Protein AF-A0A183B546-F1 (afdb_monomer_lite)

Sequence (84 aa):
MRKDVFDQFVLVQSKIDETVPAIYKRYIDRKVRNGRRNGLHLDEEGRKKMEALS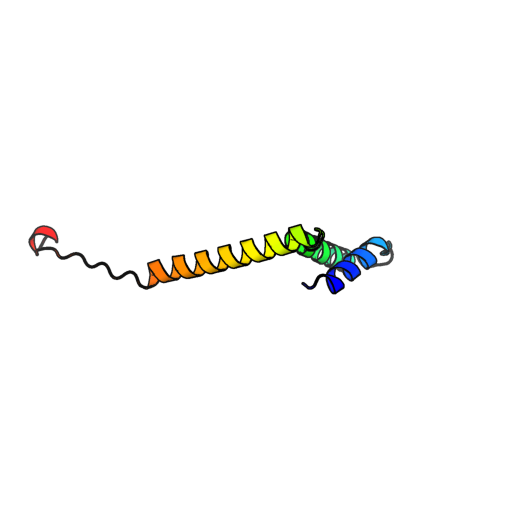KEENQLSIDFDHSLNEECTMLEFTDEELGE

InterPro domains:
  IPR024077 Neurolysin/Thimet oligopeptidase, domain 2 [G3DSA:1.10.1370.10] (38-84)

Radius of gyration: 24.68 Å; chains: 1; bounding box: 57×29×64 Å

Structure (mmCIF, N/CA/C/O backbone):
data_AF-A0A183B546-F1
#
_entry.id   AF-A0A183B546-F1
#
loop_
_atom_site.group_PDB
_atom_site.id
_atom_site.type_symbol
_atom_site.label_atom_id
_atom_site.label_alt_id
_atom_site.label_comp_id
_atom_site.label_asym_id
_atom_site.label_entity_id
_atom_site.label_seq_id
_atom_site.pdbx_PDB_ins_code
_atom_site.Cartn_x
_atom_site.Cartn_y
_atom_site.Cartn_z
_atom_site.occupancy
_atom_site.B_iso_or_equiv
_atom_site.auth_seq_id
_atom_site.auth_comp_id
_atom_site.auth_asym_id
_atom_site.auth_atom_id
_atom_site.pdbx_PDB_model_num
ATOM 1 N N . MET A 1 1 ? 1.647 -5.888 -7.038 1.00 83.75 1 MET A N 1
ATOM 2 C CA . MET A 1 1 ? 2.458 -6.224 -8.235 1.00 83.75 1 MET A CA 1
ATOM 3 C C . MET A 1 1 ? 3.577 -7.122 -7.760 1.00 83.75 1 MET A C 1
ATOM 5 O O . MET A 1 1 ? 4.149 -6.806 -6.727 1.00 83.75 1 MET A O 1
ATOM 9 N N . ARG A 1 2 ? 3.839 -8.242 -8.434 1.00 93.00 2 ARG A N 1
ATOM 10 C CA . ARG A 1 2 ? 4.911 -9.152 -8.019 1.00 93.00 2 ARG A CA 1
ATOM 11 C C . ARG A 1 2 ? 6.291 -8.568 -8.348 1.00 93.00 2 ARG A C 1
ATOM 13 O O . ARG A 1 2 ? 6.406 -7.764 -9.275 1.00 93.00 2 ARG A O 1
ATOM 20 N N . LYS A 1 3 ? 7.314 -8.983 -7.595 1.00 93.94 3 LYS A N 1
ATOM 21 C CA . LYS A 1 3 ? 8.702 -8.521 -7.750 1.00 93.94 3 LYS A CA 1
ATOM 22 C C . LYS A 1 3 ? 9.278 -8.858 -9.130 1.00 93.94 3 LYS A C 1
ATOM 24 O O . LYS A 1 3 ? 9.767 -7.961 -9.803 1.00 93.94 3 LYS A O 1
ATOM 29 N N . ASP A 1 4 ? 9.106 -10.098 -9.583 1.00 96.19 4 ASP A N 1
ATOM 30 C CA . ASP A 1 4 ? 9.540 -10.573 -10.905 1.00 96.19 4 ASP A CA 1
ATOM 31 C C . ASP A 1 4 ? 8.985 -9.709 -12.050 1.00 96.19 4 ASP A C 1
ATOM 33 O O . ASP A 1 4 ? 9.716 -9.295 -12.946 1.00 96.19 4 ASP A O 1
ATOM 37 N N . VAL A 1 5 ? 7.696 -9.367 -11.989 1.00 97.06 5 VAL A N 1
ATOM 38 C CA . VAL A 1 5 ? 7.036 -8.512 -12.985 1.00 97.06 5 VAL A CA 1
ATOM 39 C C . VAL A 1 5 ? 7.534 -7.068 -12.893 1.00 97.06 5 VAL A C 1
ATOM 41 O O . VAL A 1 5 ? 7.743 -6.422 -13.918 1.00 97.06 5 VAL A O 1
ATOM 44 N N . PHE A 1 6 ? 7.734 -6.545 -11.681 1.00 97.56 6 PHE A N 1
ATOM 45 C CA . PHE A 1 6 ? 8.285 -5.204 -11.480 1.00 97.56 6 PHE A CA 1
ATOM 46 C C . PHE A 1 6 ? 9.688 -5.070 -12.081 1.00 97.56 6 PHE A C 1
ATOM 48 O O . PHE A 1 6 ? 9.961 -4.077 -12.755 1.00 97.56 6 PHE A O 1
ATOM 55 N N . ASP A 1 7 ? 10.537 -6.081 -11.912 1.00 96.81 7 ASP A N 1
ATOM 56 C CA . ASP A 1 7 ? 11.891 -6.083 -12.465 1.00 96.81 7 ASP A CA 1
ATOM 57 C C . ASP A 1 7 ? 11.874 -6.051 -14.001 1.00 96.81 7 ASP A C 1
ATOM 59 O O . ASP A 1 7 ? 12.675 -5.342 -14.612 1.00 96.81 7 ASP A O 1
ATOM 63 N N . GLN A 1 8 ? 10.889 -6.701 -14.637 1.00 97.31 8 GLN A N 1
ATOM 64 C CA . GLN A 1 8 ? 10.667 -6.561 -16.081 1.00 97.31 8 GLN A CA 1
ATOM 65 C C . GLN A 1 8 ? 10.260 -5.137 -16.472 1.00 97.31 8 GLN A C 1
ATOM 67 O O . GLN A 1 8 ? 10.778 -4.603 -17.449 1.00 97.31 8 GLN A O 1
ATOM 72 N N . PHE A 1 9 ? 9.379 -4.482 -15.711 1.00 96.81 9 PHE A N 1
ATOM 73 C CA . PHE A 1 9 ? 9.015 -3.086 -15.982 1.00 96.81 9 PHE A CA 1
ATOM 74 C C . PHE A 1 9 ? 10.209 -2.136 -15.857 1.00 96.81 9 PHE A C 1
ATOM 76 O O . PHE A 1 9 ? 10.345 -1.231 -16.677 1.00 96.81 9 PHE A O 1
ATOM 83 N N . VAL A 1 10 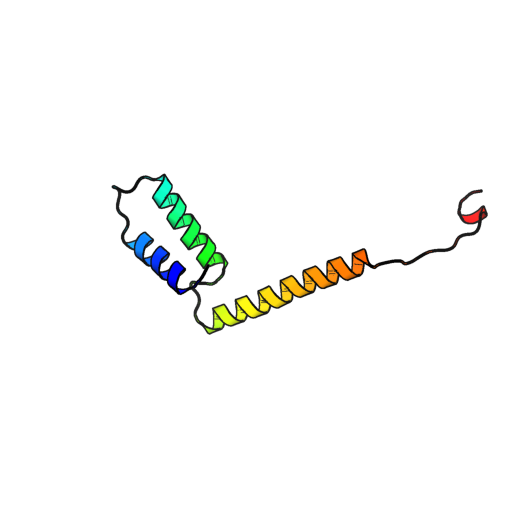? 11.083 -2.349 -14.870 1.00 97.19 10 VAL A N 1
ATOM 84 C CA . VAL A 1 10 ? 12.321 -1.569 -14.708 1.00 97.19 10 VAL A CA 1
ATOM 85 C C . VAL A 1 10 ? 13.267 -1.806 -15.886 1.00 97.19 10 VAL A C 1
ATOM 87 O O . VAL A 1 10 ? 13.803 -0.851 -16.449 1.00 97.19 10 VAL A O 1
ATOM 90 N N . LEU A 1 11 ? 13.426 -3.062 -16.311 1.00 96.88 11 LEU A N 1
ATOM 91 C CA . LEU A 1 11 ? 14.248 -3.411 -17.468 1.00 96.88 11 LEU A CA 1
ATOM 92 C C . LEU A 1 11 ? 13.722 -2.755 -18.749 1.00 96.88 11 LEU A C 1
ATOM 94 O O . LEU A 1 11 ? 14.491 -2.145 -19.486 1.00 96.88 11 LEU A O 1
ATOM 98 N N . VAL A 1 12 ? 12.417 -2.843 -19.004 1.00 95.50 12 VAL A N 1
ATOM 99 C CA . VAL A 1 12 ? 11.784 -2.218 -20.171 1.00 95.50 12 VAL A CA 1
ATOM 100 C C . VAL A 1 12 ? 11.946 -0.700 -20.120 1.00 95.50 12 VAL A C 1
ATOM 102 O O . VAL A 1 12 ? 12.330 -0.106 -21.121 1.00 95.50 12 VAL A O 1
ATOM 105 N N . GLN A 1 13 ? 11.740 -0.071 -18.958 1.00 95.12 13 GLN A N 1
ATOM 106 C CA . GLN A 1 13 ? 11.934 1.371 -18.789 1.00 95.12 13 GLN A CA 1
ATOM 107 C C . GLN A 1 13 ? 13.355 1.815 -19.179 1.00 95.12 13 GLN A C 1
ATOM 109 O O . GLN A 1 13 ? 13.502 2.841 -19.833 1.00 95.12 13 GLN A O 1
ATOM 114 N N . SER A 1 14 ? 14.389 1.031 -18.842 1.00 94.81 14 SER A N 1
ATOM 115 C CA . SER A 1 14 ? 15.784 1.343 -19.206 1.00 94.81 14 SER A CA 1
ATOM 116 C C . SER A 1 14 ? 16.120 1.182 -20.693 1.00 94.81 14 SER A C 1
ATOM 118 O O . SER A 1 14 ? 17.146 1.686 -21.140 1.00 94.81 14 SER A O 1
ATOM 120 N N . LYS A 1 15 ? 15.286 0.464 -21.454 1.00 94.50 15 LYS A N 1
ATOM 121 C CA . LYS A 1 15 ? 15.540 0.101 -22.858 1.00 94.50 15 LYS A CA 1
ATOM 122 C C . LYS A 1 15 ? 14.623 0.816 -23.848 1.00 94.50 15 LYS A C 1
ATOM 124 O O . LYS A 1 15 ? 14.758 0.610 -25.048 1.00 94.50 15 LYS A O 1
ATOM 129 N N . ILE A 1 16 ? 13.668 1.600 -23.358 1.00 92.38 16 ILE A N 1
ATOM 130 C CA . ILE A 1 16 ? 12.718 2.318 -24.203 1.00 92.38 16 ILE A CA 1
ATOM 131 C C . ILE A 1 16 ? 13.379 3.527 -24.856 1.00 92.38 16 ILE A C 1
ATOM 133 O O . ILE A 1 16 ? 14.057 4.310 -24.196 1.00 92.38 16 ILE A O 1
ATOM 137 N N . ASP A 1 17 ? 13.112 3.696 -26.146 1.00 90.75 17 ASP A N 1
ATOM 138 C CA . ASP A 1 17 ? 13.615 4.792 -26.967 1.00 90.75 17 ASP A CA 1
ATOM 139 C C . ASP A 1 17 ? 12.520 5.827 -27.291 1.00 90.75 17 ASP A C 1
ATOM 141 O O . ASP A 1 17 ? 11.399 5.796 -26.771 1.00 90.75 17 ASP A O 1
ATOM 145 N N . GLU A 1 18 ? 12.841 6.798 -28.144 1.00 87.44 18 GLU A N 1
ATOM 146 C CA . GLU A 1 18 ? 11.919 7.844 -28.601 1.00 87.44 18 GLU A CA 1
ATOM 147 C C . GLU A 1 18 ? 10.842 7.373 -29.581 1.00 87.44 18 GLU A C 1
ATOM 149 O O . GLU A 1 18 ? 9.840 8.067 -29.741 1.00 87.44 18 GLU A O 1
ATOM 154 N N . THR A 1 19 ? 10.977 6.172 -30.147 1.00 93.19 19 THR A N 1
ATOM 155 C CA . THR A 1 19 ? 10.005 5.620 -31.101 1.00 93.19 19 THR A CA 1
ATOM 156 C C . THR A 1 19 ? 8.718 5.162 -30.416 1.00 93.19 19 THR A C 1
ATOM 158 O O . THR A 1 19 ? 7.651 5.124 -31.032 1.00 93.19 19 THR A O 1
ATOM 161 N N . VAL A 1 20 ? 8.787 4.861 -29.115 1.00 91.94 20 VAL A N 1
ATOM 162 C CA . VAL A 1 20 ? 7.627 4.450 -28.324 1.00 91.94 20 VAL A CA 1
ATOM 163 C C . VAL A 1 20 ? 6.696 5.644 -28.068 1.00 91.94 20 VAL A C 1
ATOM 165 O O . VAL A 1 20 ? 7.130 6.649 -27.494 1.00 91.94 20 VAL A O 1
ATOM 168 N N . PRO A 1 21 ? 5.388 5.534 -28.381 1.00 95.69 21 PRO A N 1
ATOM 169 C CA . PRO A 1 21 ? 4.434 6.603 -28.113 1.00 95.69 21 PRO A CA 1
ATOM 170 C C . PRO A 1 21 ? 4.410 7.024 -26.638 1.00 95.69 21 PRO A C 1
ATOM 172 O O . PRO A 1 21 ? 4.436 6.190 -25.726 1.00 95.69 21 PRO A O 1
ATOM 175 N N . ALA A 1 22 ? 4.276 8.331 -26.394 1.00 94.88 22 ALA A N 1
ATOM 176 C CA . ALA A 1 22 ? 4.350 8.930 -25.057 1.00 94.88 22 ALA A CA 1
ATOM 177 C C . ALA A 1 22 ? 3.370 8.315 -24.037 1.00 94.88 22 ALA A C 1
ATOM 179 O O . ALA A 1 22 ? 3.672 8.238 -22.845 1.00 94.88 22 ALA A O 1
ATOM 180 N N . ILE A 1 23 ? 2.209 7.830 -24.491 1.00 96.00 23 ILE A N 1
ATOM 181 C CA . ILE A 1 23 ? 1.223 7.176 -23.623 1.00 96.00 23 ILE A CA 1
ATOM 182 C C . ILE A 1 23 ? 1.753 5.877 -23.001 1.00 96.00 23 ILE A C 1
ATOM 184 O O . ILE A 1 23 ? 1.525 5.626 -21.816 1.00 96.00 23 ILE A O 1
ATOM 188 N N . TYR A 1 24 ? 2.517 5.085 -23.756 1.00 95.56 24 TYR A N 1
ATOM 189 C CA . TYR A 1 24 ? 3.106 3.842 -23.261 1.00 95.56 24 TYR A CA 1
ATOM 190 C C . TYR A 1 24 ? 4.270 4.121 -22.315 1.00 95.56 24 TYR A C 1
ATOM 192 O O . TYR A 1 24 ? 4.363 3.480 -21.269 1.00 95.56 24 TYR A O 1
ATOM 200 N N . LYS A 1 25 ? 5.082 5.146 -22.606 1.00 95.62 25 LYS A N 1
ATOM 201 C CA . LYS A 1 25 ? 6.115 5.635 -21.678 1.00 95.62 25 LYS A CA 1
ATOM 202 C C . LYS A 1 25 ? 5.507 6.022 -20.334 1.00 95.62 25 LYS A C 1
ATOM 204 O O . LYS A 1 25 ? 5.876 5.473 -19.300 1.00 95.62 25 LYS A O 1
ATOM 209 N N . ARG A 1 26 ? 4.463 6.858 -20.364 1.00 96.12 26 ARG A N 1
ATOM 210 C CA . ARG A 1 26 ? 3.725 7.275 -19.165 1.00 96.12 26 ARG A CA 1
ATOM 211 C C . ARG A 1 26 ? 3.152 6.086 -18.392 1.00 96.12 26 ARG A C 1
ATOM 213 O O . ARG A 1 26 ? 3.160 6.093 -17.160 1.00 96.12 26 ARG A O 1
ATOM 220 N N . TYR A 1 27 ? 2.625 5.079 -19.087 1.00 96.62 27 TYR A N 1
ATOM 221 C CA . TYR A 1 27 ? 2.110 3.868 -18.449 1.00 96.62 27 TYR A CA 1
ATOM 222 C C . TYR A 1 27 ? 3.214 3.097 -17.717 1.00 96.62 27 TYR A C 1
ATOM 224 O O . TYR A 1 27 ? 3.035 2.729 -16.553 1.00 96.62 27 TYR A O 1
ATOM 232 N N . ILE A 1 28 ? 4.357 2.895 -18.369 1.00 96.31 28 ILE A N 1
ATOM 233 C CA . ILE A 1 28 ? 5.502 2.170 -17.810 1.00 96.31 28 ILE A CA 1
ATOM 234 C C . ILE A 1 28 ? 6.073 2.924 -16.611 1.00 96.31 28 ILE A C 1
ATOM 236 O O . ILE A 1 28 ? 6.221 2.337 -15.538 1.00 96.31 28 ILE A O 1
ATOM 240 N N . ASP A 1 29 ? 6.247 4.240 -16.728 1.00 96.19 29 ASP A N 1
ATOM 241 C CA . ASP A 1 29 ? 6.683 5.093 -15.622 1.00 96.19 29 ASP A CA 1
ATOM 242 C C . ASP A 1 29 ? 5.731 5.011 -14.429 1.00 96.19 29 ASP A C 1
ATOM 244 O O . ASP A 1 29 ? 6.165 4.930 -13.278 1.00 96.19 29 ASP A O 1
ATOM 248 N N . ARG A 1 30 ? 4.415 4.990 -14.679 1.00 97.00 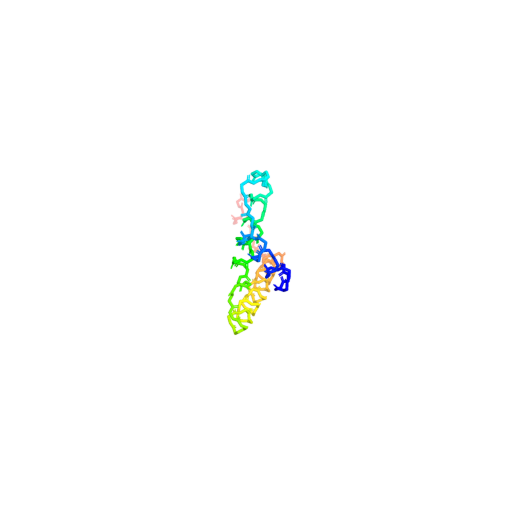30 ARG A N 1
ATOM 249 C CA . ARG A 1 30 ? 3.410 4.810 -13.623 1.00 97.00 30 ARG A CA 1
ATOM 250 C C . ARG A 1 30 ? 3.541 3.441 -12.958 1.00 97.00 30 ARG A C 1
ATOM 252 O O . ARG A 1 30 ? 3.434 3.358 -11.735 1.00 97.00 30 ARG A O 1
ATOM 259 N N . LYS A 1 31 ? 3.771 2.370 -13.724 1.00 97.44 31 LYS A N 1
ATOM 260 C CA . LYS A 1 31 ? 3.963 1.020 -13.170 1.00 97.44 31 LYS A CA 1
ATOM 261 C C . LYS A 1 31 ? 5.217 0.943 -12.307 1.00 97.44 31 LYS A C 1
ATOM 263 O O . LYS A 1 31 ? 5.119 0.480 -11.171 1.00 97.44 31 LYS A O 1
ATOM 268 N N . VAL A 1 32 ? 6.344 1.477 -12.774 1.00 97.56 32 VAL A N 1
ATOM 269 C CA . VAL A 1 32 ? 7.581 1.526 -11.981 1.00 97.56 32 VAL A CA 1
ATOM 270 C C . VAL A 1 32 ? 7.392 2.383 -10.725 1.00 97.56 32 VAL A C 1
ATOM 272 O O . VAL A 1 32 ? 7.751 1.959 -9.628 1.00 97.56 32 VAL A O 1
ATOM 275 N N . ARG A 1 33 ? 6.756 3.555 -10.837 1.00 97.88 33 ARG A N 1
ATOM 276 C CA . ARG A 1 33 ? 6.473 4.432 -9.689 1.00 97.88 33 ARG A CA 1
ATOM 277 C C . ARG A 1 33 ? 5.622 3.738 -8.626 1.00 97.88 33 ARG A C 1
ATOM 279 O O . ARG A 1 33 ? 5.951 3.802 -7.446 1.00 97.88 33 ARG A O 1
ATOM 286 N N . ASN A 1 34 ? 4.564 3.044 -9.036 1.00 97.38 34 ASN A N 1
ATOM 287 C CA . ASN A 1 34 ? 3.714 2.291 -8.115 1.00 97.38 34 ASN A CA 1
ATOM 288 C C . ASN A 1 34 ? 4.473 1.125 -7.469 1.00 97.38 34 ASN A C 1
ATOM 290 O O . ASN A 1 34 ? 4.343 0.904 -6.271 1.00 97.38 34 ASN A O 1
ATOM 294 N N . GLY A 1 35 ? 5.302 0.405 -8.231 1.00 96.75 35 GLY A N 1
ATOM 295 C CA . GLY A 1 35 ? 6.141 -0.656 -7.674 1.00 96.75 35 GLY A CA 1
ATOM 296 C C . GLY A 1 35 ? 7.142 -0.136 -6.639 1.00 96.75 35 GLY A C 1
ATOM 297 O O . GLY A 1 35 ? 7.314 -0.753 -5.591 1.00 96.75 35 GLY A O 1
ATOM 298 N N . ARG A 1 36 ? 7.732 1.044 -6.876 1.00 96.62 36 ARG A N 1
ATOM 299 C CA . ARG A 1 36 ? 8.607 1.707 -5.900 1.00 96.62 36 ARG A CA 1
ATOM 300 C C . ARG A 1 36 ? 7.866 2.099 -4.623 1.00 96.62 36 ARG A C 1
ATOM 302 O O . ARG A 1 36 ? 8.377 1.822 -3.546 1.00 96.62 36 ARG A O 1
ATOM 309 N N . ARG A 1 37 ? 6.660 2.668 -4.737 1.00 96.25 37 ARG A N 1
ATOM 310 C CA . ARG A 1 37 ? 5.797 2.986 -3.579 1.00 96.25 37 ARG A CA 1
ATOM 311 C C . ARG A 1 37 ? 5.449 1.747 -2.756 1.00 96.25 37 ARG A C 1
ATOM 313 O O . ARG A 1 37 ? 5.426 1.822 -1.539 1.00 96.25 37 ARG A O 1
ATOM 320 N N . ASN A 1 38 ? 5.267 0.607 -3.416 1.00 95.06 38 ASN A N 1
ATOM 321 C CA . ASN A 1 38 ? 5.042 -0.680 -2.759 1.00 95.06 38 ASN A CA 1
ATOM 322 C C . ASN A 1 38 ? 6.341 -1.340 -2.250 1.00 95.06 38 ASN A C 1
ATOM 324 O O . ASN A 1 38 ? 6.336 -2.523 -1.928 1.00 95.06 38 ASN A O 1
ATOM 328 N N . GLY A 1 39 ? 7.476 -0.634 -2.251 1.00 95.81 39 GLY A N 1
ATOM 329 C CA . GLY A 1 39 ? 8.745 -1.159 -1.747 1.00 95.81 39 GLY A CA 1
ATOM 330 C C . GLY A 1 39 ? 9.412 -2.219 -2.630 1.00 95.81 39 GLY A C 1
ATOM 331 O O . GLY A 1 39 ? 10.428 -2.772 -2.233 1.00 95.81 39 GLY A O 1
ATOM 332 N N . LEU A 1 40 ? 8.937 -2.487 -3.855 1.00 96.75 40 LEU A N 1
ATOM 333 C CA . LEU A 1 40 ? 9.463 -3.587 -4.692 1.00 96.75 40 LEU A CA 1
ATOM 334 C C . LEU A 1 40 ? 10.912 -3.393 -5.164 1.00 96.75 40 LEU A C 1
ATOM 336 O O . LEU A 1 40 ? 11.530 -4.316 -5.685 1.00 96.75 40 LEU A O 1
ATOM 340 N N . HIS A 1 41 ? 11.451 -2.191 -5.012 1.00 96.00 41 HIS A N 1
ATOM 341 C CA . HIS A 1 41 ? 12.838 -1.853 -5.317 1.00 96.00 41 HIS A CA 1
ATOM 342 C C . HIS A 1 41 ? 13.792 -2.077 -4.136 1.00 96.00 41 HIS A C 1
ATOM 344 O O . HIS A 1 41 ? 15.000 -2.033 -4.340 1.00 96.00 41 HIS A O 1
ATOM 350 N N . LEU A 1 42 ? 13.259 -2.288 -2.930 1.00 96.06 42 LEU A N 1
ATOM 351 C CA . LEU A 1 42 ? 14.041 -2.554 -1.730 1.00 96.06 42 LEU A CA 1
ATOM 352 C C . LEU A 1 42 ? 14.585 -3.988 -1.748 1.00 96.06 42 LEU A C 1
ATOM 354 O O . LEU A 1 42 ? 14.133 -4.852 -2.515 1.00 96.06 42 LEU A O 1
ATOM 358 N N . ASP A 1 43 ? 15.550 -4.234 -0.872 1.00 96.75 43 ASP A N 1
ATOM 359 C CA . ASP A 1 43 ? 16.048 -5.570 -0.580 1.00 96.75 43 ASP A CA 1
ATOM 360 C C . ASP A 1 43 ? 14.965 -6.458 0.064 1.00 96.75 43 ASP A C 1
ATOM 362 O O . ASP A 1 43 ? 13.817 -6.061 0.282 1.00 96.75 43 ASP A O 1
ATOM 366 N N . GLU A 1 44 ? 15.296 -7.729 0.276 1.00 95.19 44 GLU A N 1
ATOM 367 C CA . GLU A 1 44 ? 14.347 -8.700 0.829 1.00 95.19 44 GLU A CA 1
ATOM 368 C C . GLU A 1 44 ? 13.908 -8.330 2.252 1.00 95.19 44 GLU A C 1
ATOM 370 O O . GLU A 1 44 ? 12.729 -8.452 2.578 1.00 95.19 44 GLU A O 1
ATOM 375 N N . GLU A 1 45 ? 14.828 -7.835 3.081 1.00 96.56 45 GLU A N 1
ATOM 376 C CA . GLU A 1 45 ? 14.522 -7.420 4.450 1.00 96.56 45 GLU A CA 1
ATOM 377 C C . GLU A 1 45 ? 13.580 -6.211 4.473 1.00 96.56 45 GLU A C 1
ATOM 379 O O . GLU A 1 45 ? 12.540 -6.246 5.137 1.00 96.56 45 GLU A O 1
ATOM 384 N N . GLY A 1 46 ? 13.871 -5.180 3.672 1.00 96.44 46 GLY A N 1
ATOM 385 C CA . GLY A 1 46 ? 13.004 -4.018 3.522 1.00 96.44 46 GLY A CA 1
ATOM 386 C C . GLY A 1 46 ? 11.611 -4.388 3.011 1.00 96.44 46 GLY A C 1
ATOM 387 O O . GLY A 1 46 ? 10.613 -3.875 3.519 1.00 96.44 46 GLY A O 1
ATOM 388 N N . ARG A 1 47 ? 11.510 -5.326 2.058 1.00 95.69 47 ARG A N 1
ATOM 389 C CA . ARG A 1 47 ? 10.215 -5.815 1.552 1.00 95.69 47 ARG A CA 1
ATOM 390 C C . ARG A 1 47 ? 9.418 -6.574 2.610 1.00 95.69 47 ARG A C 1
ATOM 392 O O . ARG A 1 47 ? 8.231 -6.294 2.757 1.00 95.69 47 ARG A O 1
ATOM 399 N N . LYS A 1 48 ? 10.053 -7.463 3.379 1.00 96.12 48 LYS A N 1
ATOM 400 C CA . LYS A 1 48 ? 9.395 -8.185 4.483 1.00 96.12 48 LYS A CA 1
ATOM 401 C C . LYS A 1 48 ? 8.880 -7.238 5.561 1.00 96.12 48 LYS A C 1
ATOM 403 O O . LYS A 1 48 ? 7.765 -7.408 6.044 1.00 96.12 48 LYS A O 1
ATOM 408 N N . LYS A 1 49 ? 9.661 -6.210 5.908 1.00 96.75 49 LYS A N 1
ATOM 409 C CA . LYS A 1 49 ? 9.235 -5.191 6.873 1.00 96.75 49 LYS A CA 1
ATOM 410 C C . LYS A 1 49 ? 8.029 -4.396 6.367 1.00 96.75 49 LYS A C 1
ATOM 412 O O . LYS A 1 49 ? 7.082 -4.194 7.119 1.00 96.75 49 LYS A O 1
ATOM 417 N N . MET A 1 50 ? 8.038 -3.985 5.098 1.00 95.31 50 MET A N 1
ATOM 418 C CA . MET A 1 50 ? 6.895 -3.307 4.473 1.00 95.31 50 MET A CA 1
ATOM 419 C C . MET A 1 50 ? 5.638 -4.186 4.452 1.00 95.31 50 MET A C 1
ATOM 421 O O . MET A 1 50 ? 4.546 -3.690 4.710 1.00 95.31 50 MET A O 1
ATOM 425 N N . GLU A 1 51 ? 5.782 -5.482 4.164 1.00 94.25 51 GLU A N 1
ATOM 426 C CA . GLU A 1 51 ? 4.670 -6.437 4.182 1.00 94.25 51 GLU A CA 1
ATOM 427 C C . GLU A 1 51 ? 4.083 -6.603 5.588 1.00 94.25 51 GLU A C 1
ATOM 429 O O . GLU A 1 51 ? 2.865 -6.543 5.749 1.00 94.25 51 GLU A O 1
ATOM 434 N N . ALA A 1 52 ? 4.937 -6.746 6.606 1.00 96.94 52 ALA A N 1
ATOM 435 C CA . ALA A 1 52 ? 4.506 -6.849 7.997 1.00 96.94 52 ALA A CA 1
ATOM 436 C C . ALA A 1 52 ? 3.737 -5.597 8.449 1.00 96.94 52 ALA A C 1
ATOM 438 O O . ALA A 1 52 ? 2.624 -5.723 8.955 1.00 96.94 52 ALA A O 1
ATOM 439 N N . LEU A 1 53 ? 4.285 -4.405 8.186 1.00 97.44 53 LEU A N 1
ATOM 440 C CA . LEU A 1 53 ? 3.645 -3.134 8.537 1.00 97.44 53 LEU A CA 1
ATOM 441 C C . LEU A 1 53 ? 2.314 -2.939 7.808 1.00 97.44 53 LEU A C 1
ATOM 443 O O . LEU A 1 53 ? 1.331 -2.553 8.425 1.00 97.44 53 LEU A O 1
ATOM 447 N N . SER A 1 54 ? 2.252 -3.243 6.510 1.00 95.81 54 SER A N 1
ATOM 448 C CA . SER A 1 54 ? 1.005 -3.108 5.751 1.00 95.81 54 SER A CA 1
ATOM 449 C C . SER A 1 54 ? -0.063 -4.093 6.230 1.00 95.81 54 SER A C 1
ATOM 451 O O . SER A 1 54 ? -1.247 -3.763 6.241 1.00 95.81 54 SER A O 1
ATOM 453 N N . LYS A 1 55 ? 0.328 -5.305 6.645 1.00 97.25 55 LYS A N 1
ATOM 454 C CA . LYS A 1 55 ? -0.604 -6.270 7.239 1.00 97.25 55 LYS A CA 1
ATOM 455 C C . LYS A 1 55 ? -1.161 -5.759 8.568 1.00 97.25 55 LYS A C 1
ATOM 457 O O . LYS A 1 55 ? -2.364 -5.856 8.783 1.00 97.25 55 LYS A O 1
ATOM 462 N N . GLU A 1 56 ? -0.299 -5.220 9.422 1.00 98.31 56 GLU A N 1
ATOM 463 C CA . GLU A 1 56 ? -0.686 -4.631 10.705 1.00 98.31 56 GLU A CA 1
ATOM 464 C C . GLU A 1 56 ? -1.608 -3.419 10.516 1.00 98.31 56 GLU A C 1
ATOM 466 O O . GLU A 1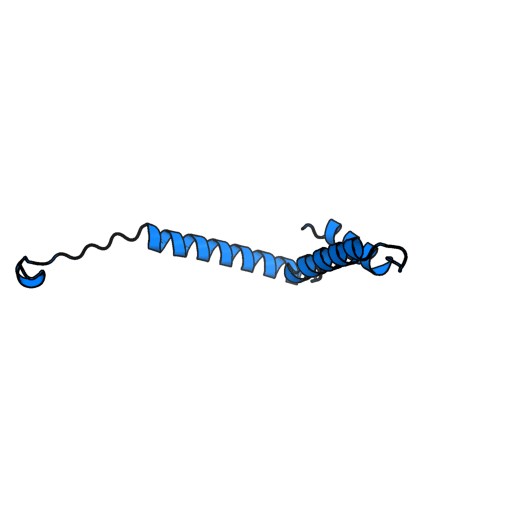 56 ? -2.680 -3.379 11.105 1.00 98.31 56 GLU A O 1
ATOM 471 N N . GLU A 1 57 ? -1.258 -2.487 9.627 1.00 98.19 57 GLU A N 1
ATOM 472 C CA . GLU A 1 57 ? -2.066 -1.302 9.303 1.00 98.19 57 GLU A CA 1
ATOM 473 C C . GLU A 1 57 ? -3.475 -1.673 8.819 1.00 98.19 57 GLU A C 1
ATOM 475 O O . GLU A 1 57 ? -4.468 -1.101 9.275 1.00 98.19 57 GLU A O 1
ATOM 480 N N . ASN A 1 58 ? -3.575 -2.658 7.921 1.00 98.12 58 ASN A N 1
ATOM 481 C CA . ASN A 1 58 ? -4.866 -3.133 7.430 1.00 98.12 58 ASN A CA 1
ATOM 482 C C . ASN A 1 58 ? -5.697 -3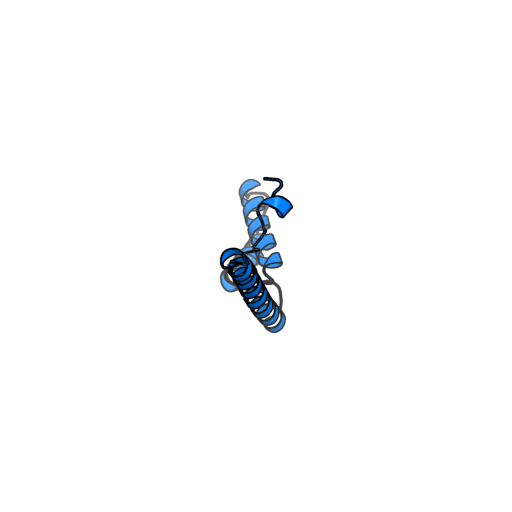.762 8.554 1.00 98.12 58 ASN A C 1
ATOM 484 O O . ASN A 1 58 ? -6.893 -3.500 8.634 1.00 98.12 58 ASN A O 1
ATOM 488 N N . GLN A 1 59 ? -5.075 -4.570 9.419 1.00 98.31 59 GLN A N 1
ATOM 489 C CA . GLN A 1 59 ? -5.775 -5.188 10.544 1.00 98.31 59 GLN A CA 1
ATOM 490 C C . GLN A 1 59 ? -6.269 -4.132 11.535 1.00 98.31 59 GLN A C 1
ATOM 492 O O . GLN A 1 59 ? -7.439 -4.146 11.891 1.00 98.31 59 GLN A O 1
ATOM 497 N N . LEU A 1 60 ? -5.419 -3.170 11.901 1.00 98.56 60 LEU A N 1
ATOM 498 C CA . LEU A 1 60 ? -5.788 -2.069 12.790 1.00 98.56 60 LEU A CA 1
ATOM 499 C C . LEU A 1 60 ? -6.939 -1.234 12.225 1.00 98.56 60 LEU A C 1
ATOM 501 O O . LEU A 1 60 ? -7.823 -0.838 12.974 1.00 98.56 60 LEU A O 1
ATOM 505 N N . SER A 1 61 ? -6.944 -0.986 10.914 1.00 98.50 61 SER A N 1
ATOM 506 C CA . SER A 1 61 ? -8.033 -0.254 10.259 1.00 98.50 61 SER A CA 1
ATOM 507 C C . SER A 1 61 ? -9.354 -1.023 10.347 1.00 98.50 61 SER A C 1
ATOM 509 O O . SER A 1 61 ? -10.376 -0.443 10.699 1.00 98.50 61 SER A O 1
ATOM 511 N N . ILE A 1 62 ? -9.323 -2.338 10.095 1.00 98.25 62 ILE A N 1
ATOM 512 C CA . ILE A 1 62 ? -10.500 -3.210 10.229 1.00 98.25 62 ILE A CA 1
ATOM 513 C C . ILE A 1 62 ? -10.995 -3.223 11.677 1.00 98.25 62 ILE A C 1
ATOM 515 O O . ILE A 1 62 ? -12.185 -3.039 11.909 1.00 98.25 62 ILE A O 1
ATOM 519 N N . ASP A 1 63 ? -10.096 -3.420 12.640 1.00 98.44 63 ASP A N 1
ATOM 520 C CA . ASP A 1 63 ? -10.445 -3.519 14.059 1.00 98.44 63 ASP A CA 1
ATOM 521 C C . ASP A 1 63 ? -11.013 -2.198 14.590 1.00 98.44 63 ASP A C 1
ATOM 523 O O . ASP A 1 63 ? -11.955 -2.196 15.384 1.00 98.44 63 ASP A O 1
ATOM 527 N N . PHE A 1 64 ? -10.471 -1.068 14.131 1.00 98.50 64 PHE A N 1
ATOM 528 C CA . PHE A 1 64 ? -10.969 0.259 14.469 1.00 98.50 64 PHE A CA 1
ATOM 529 C C . PHE A 1 64 ? -12.390 0.472 13.941 1.00 98.50 64 PHE A C 1
ATOM 531 O O . PHE A 1 64 ? -13.287 0.803 14.718 1.00 98.50 64 PHE A O 1
ATOM 538 N N . ASP A 1 65 ? -12.613 0.222 12.648 1.00 98.31 65 ASP A N 1
ATOM 539 C CA . ASP A 1 65 ? -13.935 0.359 12.034 1.00 98.31 65 ASP A CA 1
ATOM 540 C C . ASP A 1 65 ? -14.946 -0.588 12.690 1.00 98.31 65 ASP A C 1
ATOM 542 O O . ASP A 1 65 ? -16.073 -0.199 12.986 1.00 98.31 65 ASP A O 1
ATOM 546 N N . HIS A 1 66 ? -14.543 -1.827 12.964 1.00 98.31 66 HIS A N 1
ATOM 547 C CA . HIS A 1 66 ? -15.365 -2.812 13.657 1.00 98.31 66 HIS A CA 1
ATOM 548 C C . HIS A 1 66 ? -15.762 -2.337 15.057 1.00 98.31 66 HIS A C 1
ATOM 550 O O . HIS A 1 66 ? -16.939 -2.373 15.403 1.00 98.31 66 HIS A O 1
ATOM 556 N N . SER A 1 67 ? -14.802 -1.835 15.838 1.00 98.00 67 SER A N 1
ATOM 557 C CA . SER A 1 67 ? -15.048 -1.340 17.198 1.00 98.00 67 SER A CA 1
ATOM 558 C C . SER A 1 67 ? -16.053 -0.190 17.226 1.00 98.00 67 SER A C 1
ATOM 560 O O . SER A 1 67 ? -16.856 -0.114 18.148 1.00 98.00 67 SER A O 1
ATOM 562 N N . LEU A 1 68 ? -16.021 0.693 16.222 1.00 97.50 68 LEU A N 1
ATOM 563 C CA . LEU A 1 68 ? -16.983 1.790 16.097 1.00 97.50 68 LEU A CA 1
ATOM 564 C C . LEU A 1 68 ? -18.350 1.322 15.595 1.00 97.50 68 LEU A C 1
ATOM 566 O O . LEU A 1 68 ? -19.370 1.831 16.041 1.00 97.50 68 LEU A O 1
ATOM 570 N N . ASN A 1 69 ? -18.385 0.374 14.660 1.00 97.75 69 ASN A N 1
ATOM 571 C CA . ASN A 1 69 ? -19.640 -0.113 14.090 1.00 97.75 69 ASN A CA 1
ATOM 572 C C . ASN A 1 69 ? -20.442 -0.973 15.074 1.00 97.75 69 ASN A C 1
ATOM 574 O O . ASN A 1 69 ? -21.667 -0.981 15.012 1.00 97.75 69 ASN A O 1
ATOM 578 N N . GLU A 1 70 ? -19.765 -1.712 15.952 1.00 96.69 70 GLU A N 1
ATOM 579 C CA . GLU A 1 70 ? -20.407 -2.529 16.989 1.00 96.69 70 GLU A CA 1
ATOM 580 C C . GLU A 1 70 ? -20.690 -1.756 18.286 1.00 96.69 70 GLU A C 1
ATOM 582 O O . GLU A 1 70 ? -21.271 -2.300 19.226 1.00 96.69 70 GLU A O 1
ATOM 587 N N . GLU A 1 71 ? -20.289 -0.487 18.345 1.00 96.75 71 GLU A N 1
ATOM 588 C CA . GLU A 1 71 ? -20.518 0.397 19.481 1.00 96.75 71 GLU A CA 1
ATOM 589 C C . GLU A 1 71 ? -22.032 0.574 19.711 1.00 96.75 71 GLU A C 1
ATOM 591 O O . GLU A 1 71 ? -22.782 0.925 18.802 1.00 96.75 71 GLU A O 1
ATOM 596 N N . CYS A 1 72 ? -22.497 0.258 20.923 1.00 95.19 72 CYS A N 1
ATOM 597 C CA .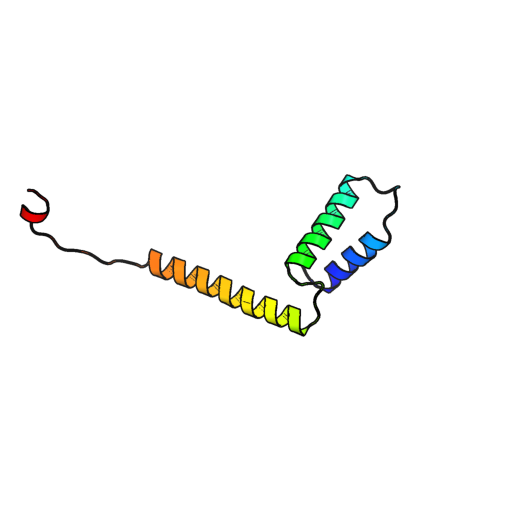 CYS A 1 72 ? -23.916 0.277 21.306 1.00 95.19 72 CYS A CA 1
ATOM 598 C C . CYS A 1 72 ? -24.116 0.881 22.707 1.00 95.19 72 CYS A C 1
ATOM 600 O O . CYS A 1 72 ? -24.958 0.412 23.477 1.00 95.19 72 CYS A O 1
ATOM 602 N N . THR A 1 73 ? -23.319 1.883 23.085 1.00 97.38 73 THR A N 1
ATOM 603 C CA . THR A 1 73 ? -23.476 2.577 24.367 1.00 97.38 73 THR A CA 1
ATOM 604 C C . THR A 1 73 ? -24.780 3.358 24.353 1.00 97.38 73 THR A C 1
ATOM 606 O O . THR A 1 73 ? -24.972 4.283 23.568 1.00 97.38 73 THR A O 1
ATOM 609 N N . MET A 1 74 ? -25.677 2.987 25.262 1.00 96.00 74 MET A N 1
ATOM 610 C CA . MET A 1 74 ? -26.933 3.688 25.495 1.00 96.00 74 MET A CA 1
ATOM 611 C C . MET A 1 74 ? -26.808 4.548 26.749 1.00 96.00 74 MET A C 1
ATOM 613 O O . MET A 1 74 ? -26.159 4.153 27.719 1.00 96.00 74 MET A O 1
ATOM 617 N N . LEU A 1 75 ? -27.446 5.715 26.726 1.00 97.06 75 LEU A N 1
ATOM 618 C CA . LEU A 1 75 ? -27.574 6.599 27.879 1.00 97.06 75 LEU A CA 1
ATOM 619 C C . LEU A 1 75 ? -29.058 6.740 28.209 1.00 97.06 75 LEU A C 1
ATOM 621 O O . LEU A 1 75 ? -29.875 6.955 27.314 1.00 97.06 75 LEU A O 1
ATOM 625 N N . GLU A 1 76 ? -29.391 6.594 29.486 1.00 95.50 76 GLU A N 1
ATOM 626 C CA . GLU A 1 76 ? -30.749 6.762 29.998 1.00 95.50 76 GLU A CA 1
ATOM 627 C C . GLU A 1 76 ? -30.898 8.167 30.581 1.00 95.50 76 GLU A C 1
ATOM 629 O O . GLU A 1 76 ? -29.985 8.665 31.240 1.00 95.50 76 GLU A O 1
ATOM 634 N N . PHE A 1 77 ? -32.050 8.781 30.332 1.00 96.81 77 PHE A N 1
ATOM 635 C CA . PHE A 1 77 ? -32.407 10.116 30.804 1.00 96.81 77 PHE A CA 1
ATOM 636 C C . PHE A 1 77 ? -33.847 10.100 31.321 1.00 96.81 77 PHE A C 1
ATOM 638 O O . PHE A 1 77 ? -34.661 9.310 30.832 1.00 96.81 77 PHE A O 1
ATOM 645 N N . THR A 1 78 ? -34.167 10.956 32.293 1.00 96.19 78 THR A N 1
ATOM 646 C CA . THR A 1 78 ? -35.563 11.214 32.688 1.00 96.19 78 THR A CA 1
ATOM 647 C C . THR A 1 78 ? -36.243 12.179 31.711 1.00 96.19 78 THR A C 1
ATOM 649 O O . THR A 1 78 ? -35.569 12.893 30.966 1.00 96.19 78 THR A O 1
ATOM 652 N N . ASP A 1 79 ? -37.577 12.239 31.728 1.00 95.88 79 ASP A N 1
ATOM 653 C CA . ASP A 1 79 ? -38.354 13.168 30.889 1.00 95.88 79 ASP A CA 1
ATOM 654 C C . ASP A 1 79 ? -37.899 14.628 31.112 1.00 95.88 79 ASP A C 1
ATOM 656 O O . ASP A 1 79 ? -37.629 15.357 30.157 1.00 95.88 79 ASP A O 1
ATOM 660 N N . GLU A 1 80 ? -37.636 15.002 32.372 1.00 95.88 80 GLU A N 1
ATOM 661 C CA . GLU A 1 80 ? -37.150 16.338 32.743 1.00 95.88 80 GLU A CA 1
ATOM 662 C C . GLU A 1 80 ? -35.756 16.650 32.163 1.00 95.88 80 GLU A C 1
ATOM 664 O O . GLU A 1 80 ? -35.468 17.799 31.818 1.00 95.88 80 GLU A O 1
ATOM 669 N N . GLU A 1 81 ? -34.879 15.645 32.048 1.00 95.31 81 GLU A N 1
ATOM 670 C CA . GLU A 1 81 ? -33.543 15.777 31.446 1.00 95.31 81 GLU A CA 1
ATOM 671 C C . GLU A 1 81 ? -33.601 15.872 29.913 1.00 95.31 81 GLU A C 1
ATOM 673 O O . GLU A 1 81 ? -32.714 16.471 29.297 1.00 95.31 81 GLU A O 1
ATOM 678 N N . LEU A 1 82 ? -34.657 15.330 29.298 1.00 95.25 82 LEU A N 1
ATOM 679 C CA . LEU A 1 82 ? -34.956 15.465 27.869 1.00 95.25 82 LEU A CA 1
ATOM 680 C C . LEU A 1 82 ? -35.780 16.724 27.540 1.00 95.25 82 LEU A C 1
ATOM 682 O O . LEU A 1 82 ? -35.891 17.089 26.366 1.00 95.25 82 LEU A O 1
ATOM 686 N N . GLY A 1 83 ? -36.287 17.427 28.556 1.00 90.75 83 GLY A N 1
ATOM 687 C CA . GLY A 1 83 ? -37.069 18.656 28.418 1.00 90.75 83 GLY A CA 1
ATOM 688 C C . GLY A 1 83 ? -38.562 18.439 28.146 1.00 90.75 83 GLY A C 1
ATOM 689 O O . GLY A 1 83 ? -39.204 19.366 27.640 1.00 90.75 83 GLY A O 1
ATOM 690 N N . GLU A 1 84 ? -39.091 17.252 28.460 1.00 61.44 84 GLU A N 1
ATOM 691 C CA . GLU A 1 84 ? -40.532 16.956 28.562 1.00 61.44 84 GLU A CA 1
ATOM 692 C C . GLU A 1 84 ? -41.055 17.203 29.989 1.00 61.44 84 GLU A C 1
ATOM 694 O O . GLU A 1 84 ? -42.210 17.682 30.100 1.00 61.44 84 GLU A O 1
#

Organism: NCBI:txid27848

Foldseek 3Di:
DDLVVLVVLVVCLVVDDPVDDPVVNVVSVVSNVVCVVQVSVPDPVSNVVSVVVVVVVVVVVVVVVVCVVPDDDDDDDDPVRVPD

Secondary structure (DSSP, 8-state):
--HHHHHHHHHHHHH--TTS-HHHHHHHHHHHHHHHHTTTTS-HHHHHHHHHHHHHHHHHHHHHHHHHHT--------HHHHT-

pLDDT: mean 95.59, std 4.4, range [61.44, 98.56]